Protein AF-A0A4Q2YX74-F1 (afdb_monomer_lite)

Foldseek 3Di:
DADDLVPLVVVVVVLVVVLVVLVVVLVVLVVVLVVLVVVCVVPVDPVSVVVSVVSVVVNVVSVVVNVLSVQLVVLSVQLSVCSVVVNRVSNVVSNVSSVVD

Sequence (101 aa):
MTLEVSTPALLFPAISLLFLSFTNRFLHLAALIRQLHKDWLERREDLLHAQIKNLQRRLTLIRLMQLFGAFSLFLCVISMLAVIAEMQPIAIPAFTAALAL

Radius of gyration: 19.74 Å; chains: 1; bounding box: 45×18×57 Å

pLDDT: mean 91.22, std 4.63, range [62.69, 96.31]

Secondary structure (DSSP, 8-state):
----THHHHTHHHHHHHHHHHHHHHHHHHHHHHHHHHHHHHHH--HHHHHHHHHHHHHHHHHHHHHHHHHHHHHHHHHHHHHHHTT-HHHHHHHHHHHHH-

Structure (mmCIF, N/CA/C/O backbone):
data_AF-A0A4Q2YX74-F1
#
_entry.id   AF-A0A4Q2YX74-F1
#
loop_
_atom_site.group_PDB
_atom_site.id
_atom_site.type_symbol
_atom_site.label_atom_id
_atom_site.label_alt_id
_atom_site.label_comp_id
_atom_site.label_asym_id
_atom_site.label_entity_id
_atom_site.label_seq_id
_atom_site.pdbx_PDB_ins_code
_atom_site.Cartn_x
_atom_site.Cartn_y
_atom_site.Cartn_z
_atom_site.occupancy
_atom_site.B_iso_or_equiv
_atom_site.auth_seq_id
_atom_site.auth_comp_id
_atom_site.auth_asym_id
_atom_site.auth_atom_id
_atom_site.pdbx_PDB_model_num
ATOM 1 N N . MET A 1 1 ? 7.874 2.281 -29.248 1.00 62.69 1 MET A N 1
ATOM 2 C CA . MET A 1 1 ? 7.888 3.390 -28.271 1.00 62.69 1 MET A CA 1
ATOM 3 C C . MET A 1 1 ? 9.093 3.187 -27.374 1.00 62.69 1 MET A C 1
ATOM 5 O O . MET A 1 1 ? 9.325 2.048 -26.995 1.00 62.69 1 MET A O 1
A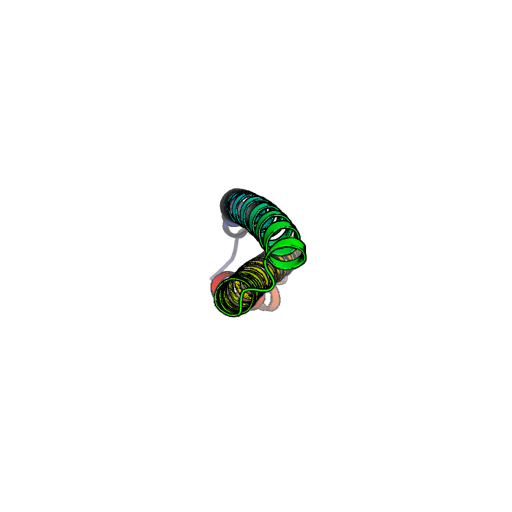TOM 9 N N . THR A 1 2 ? 9.870 4.227 -27.093 1.00 75.06 2 THR A N 1
ATOM 10 C CA . THR A 1 2 ? 11.034 4.167 -26.195 1.00 75.06 2 THR A CA 1
ATOM 11 C C . THR A 1 2 ? 10.669 4.856 -24.890 1.00 75.06 2 THR A C 1
ATOM 13 O O . THR A 1 2 ? 10.277 6.021 -24.910 1.00 75.06 2 THR A O 1
ATOM 16 N N . LEU A 1 3 ? 10.747 4.138 -23.771 1.00 79.62 3 LEU A N 1
ATOM 17 C CA . LEU A 1 3 ? 10.542 4.735 -22.454 1.00 79.62 3 LEU A CA 1
ATOM 18 C C . LEU A 1 3 ? 11.839 5.387 -21.982 1.00 79.62 3 LEU A C 1
ATOM 20 O O . LEU A 1 3 ? 12.892 4.751 -21.998 1.00 79.62 3 LEU A O 1
ATOM 24 N N . GLU A 1 4 ? 11.737 6.636 -21.539 1.00 86.06 4 GLU A N 1
ATOM 25 C CA . GLU A 1 4 ? 12.796 7.331 -20.811 1.00 86.06 4 GLU A CA 1
ATOM 26 C C . GLU A 1 4 ? 12.629 7.127 -19.303 1.00 86.06 4 GLU A C 1
ATOM 28 O O . GLU A 1 4 ? 11.508 7.003 -18.806 1.00 86.06 4 GLU A O 1
ATOM 33 N N . VAL A 1 5 ? 13.731 7.174 -18.546 1.00 85.56 5 VAL A N 1
ATOM 34 C CA . VAL A 1 5 ? 13.718 7.059 -17.072 1.00 85.56 5 VAL A CA 1
ATOM 35 C C . VAL A 1 5 ? 12.868 8.160 -16.419 1.00 85.56 5 VAL A C 1
ATOM 37 O O . VAL A 1 5 ? 12.279 7.953 -15.359 1.00 85.56 5 VAL A O 1
ATOM 40 N N . SER A 1 6 ? 12.746 9.314 -17.078 1.00 86.31 6 SER A N 1
ATOM 41 C CA . SER A 1 6 ? 11.901 10.437 -16.663 1.00 86.31 6 SER A CA 1
ATOM 42 C C . SER A 1 6 ? 10.414 10.068 -16.580 1.00 86.31 6 SER A C 1
ATOM 44 O O . SER A 1 6 ? 9.712 10.583 -15.713 1.00 86.31 6 SER A O 1
ATOM 46 N N . THR A 1 7 ? 9.925 9.151 -17.425 1.00 86.62 7 THR A N 1
ATOM 47 C CA . THR A 1 7 ? 8.490 8.834 -17.517 1.00 86.62 7 THR A CA 1
ATOM 48 C C . THR A 1 7 ? 7.991 8.055 -16.290 1.00 86.62 7 THR A C 1
ATOM 50 O O . THR A 1 7 ? 7.045 8.521 -15.650 1.00 86.62 7 THR A O 1
ATOM 53 N N . PRO A 1 8 ? 8.622 6.939 -15.863 1.00 82.00 8 PRO A N 1
ATOM 54 C CA . PRO A 1 8 ? 8.241 6.274 -14.619 1.00 82.00 8 PRO A CA 1
ATOM 55 C C . PRO A 1 8 ? 8.557 7.098 -13.362 1.00 82.00 8 PRO A C 1
ATOM 57 O O . PRO A 1 8 ? 7.830 7.001 -12.372 1.00 82.00 8 PRO A O 1
ATOM 60 N N . ALA A 1 9 ? 9.586 7.955 -13.391 1.00 86.69 9 ALA A N 1
ATOM 61 C CA . ALA A 1 9 ? 9.960 8.787 -12.244 1.00 86.69 9 ALA A CA 1
ATOM 62 C C . ALA A 1 9 ? 8.840 9.750 -11.799 1.00 86.69 9 ALA A C 1
ATOM 64 O O . ALA A 1 9 ? 8.724 10.052 -10.609 1.00 86.69 9 ALA A O 1
ATOM 65 N N . LEU A 1 10 ? 7.967 10.178 -12.719 1.00 87.31 10 LEU A N 1
ATOM 66 C CA . LEU A 1 10 ? 6.811 11.029 -12.410 1.00 87.31 10 LEU A CA 1
ATOM 67 C C . LEU A 1 10 ? 5.767 10.339 -11.512 1.00 87.31 10 LEU A C 1
ATOM 69 O O . LEU A 1 10 ? 5.017 11.024 -10.816 1.00 87.31 10 LEU A O 1
ATOM 73 N N . LEU A 1 11 ? 5.722 9.000 -11.481 1.00 84.50 11 LEU A N 1
ATOM 74 C CA . LEU A 1 11 ? 4.782 8.255 -10.635 1.00 84.50 11 LEU A CA 1
ATOM 75 C C . LEU A 1 11 ? 5.185 8.258 -9.157 1.00 84.50 11 LEU A C 1
ATOM 77 O O . LEU A 1 11 ? 4.317 8.191 -8.287 1.00 84.50 11 LEU A O 1
ATOM 81 N N . PHE A 1 12 ? 6.480 8.362 -8.851 1.00 82.62 12 PHE A N 1
ATOM 82 C CA . PHE A 1 12 ? 6.993 8.288 -7.481 1.00 82.62 12 PHE A CA 1
ATOM 83 C C . PHE A 1 12 ? 6.342 9.297 -6.507 1.00 82.62 12 PHE A C 1
ATOM 85 O O . PHE A 1 12 ? 5.859 8.873 -5.448 1.00 82.62 12 PHE A O 1
ATOM 92 N N . PRO A 1 13 ? 6.253 10.608 -6.823 1.00 87.88 13 PRO A N 1
ATOM 93 C CA . PRO A 1 13 ? 5.592 11.569 -5.940 1.00 87.88 13 PRO A CA 1
ATOM 94 C C . PRO A 1 13 ? 4.085 11.310 -5.7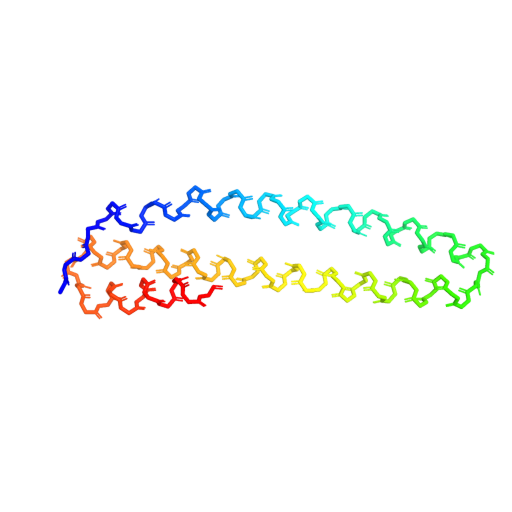98 1.00 87.88 13 PRO A C 1
ATOM 96 O O . PRO A 1 13 ? 3.555 11.401 -4.690 1.00 87.88 13 PRO A O 1
ATOM 99 N N . ALA A 1 14 ? 3.396 10.934 -6.881 1.00 88.81 14 ALA A N 1
ATOM 100 C CA . ALA A 1 14 ? 1.962 10.643 -6.847 1.00 88.81 14 ALA A CA 1
ATOM 101 C C . ALA A 1 14 ? 1.648 9.433 -5.949 1.00 88.81 14 ALA A C 1
ATOM 103 O O . ALA A 1 14 ? 0.771 9.506 -5.084 1.00 88.81 14 ALA A O 1
ATOM 104 N N . ILE A 1 15 ? 2.416 8.350 -6.096 1.00 87.44 15 ILE A N 1
ATOM 105 C CA . ILE A 1 15 ? 2.292 7.139 -5.278 1.00 87.44 15 ILE A CA 1
ATOM 106 C C . ILE A 1 15 ? 2.597 7.446 -3.801 1.00 87.44 15 ILE A C 1
ATOM 108 O O . ILE A 1 15 ? 1.867 7.005 -2.913 1.00 87.44 15 ILE A O 1
ATOM 112 N N . SER A 1 16 ? 3.619 8.259 -3.519 1.00 87.62 16 SER A N 1
ATOM 113 C CA . SER A 1 16 ? 3.974 8.657 -2.147 1.00 87.62 16 SER A CA 1
ATOM 114 C C . SER A 1 16 ? 2.846 9.426 -1.445 1.00 87.62 16 SER A C 1
ATOM 116 O O . SER A 1 16 ? 2.514 9.136 -0.292 1.00 87.62 16 SER A O 1
ATOM 118 N N . LEU A 1 17 ? 2.204 10.371 -2.144 1.00 90.88 17 LEU A N 1
ATOM 119 C CA . LEU A 1 17 ? 1.049 11.115 -1.621 1.00 90.88 17 LEU A CA 1
ATOM 120 C C . LEU A 1 17 ? -0.159 10.201 -1.378 1.00 90.88 17 LEU A C 1
ATOM 122 O O . LEU A 1 17 ? -0.860 10.334 -0.368 1.00 90.88 17 LEU A O 1
ATOM 126 N N . LEU A 1 18 ? -0.383 9.247 -2.281 1.00 88.56 18 LEU A N 1
ATOM 127 C CA . LEU A 1 18 ? -1.438 8.249 -2.15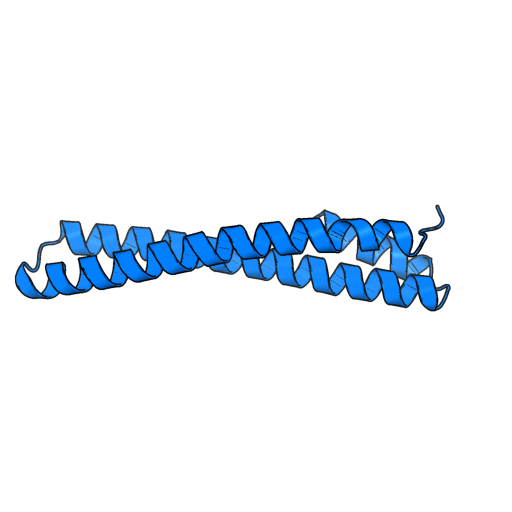9 1.00 88.56 18 LEU A CA 1
ATOM 128 C C . LEU A 1 18 ? -1.218 7.377 -0.912 1.00 88.56 18 LEU A C 1
ATOM 130 O O . LEU A 1 18 ? -2.134 7.226 -0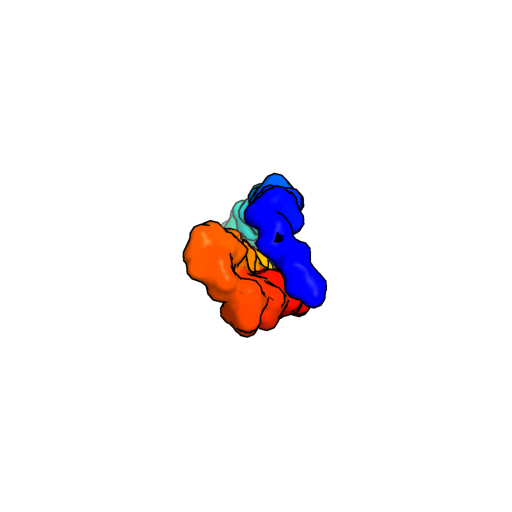.097 1.00 88.56 18 LEU A O 1
ATOM 134 N N . PHE A 1 19 ? 0.005 6.887 -0.692 1.00 89.38 19 PHE A N 1
ATOM 135 C CA . PHE A 1 19 ? 0.359 6.142 0.517 1.00 89.38 19 PHE A CA 1
ATOM 136 C C . PHE A 1 19 ? 0.137 6.939 1.795 1.00 89.38 19 PHE A C 1
ATOM 138 O O . PHE A 1 19 ? -0.451 6.405 2.737 1.00 89.38 19 PHE A O 1
ATOM 145 N N . LEU A 1 20 ? 0.564 8.204 1.828 1.00 91.75 20 LEU A N 1
ATOM 146 C CA . LEU A 1 20 ? 0.374 9.078 2.985 1.00 91.75 20 LEU A CA 1
ATOM 147 C C . LEU A 1 20 ? -1.116 9.229 3.333 1.00 91.75 20 LEU A C 1
ATOM 149 O O . LEU A 1 20 ? -1.509 9.065 4.491 1.00 91.75 20 LEU A O 1
ATOM 153 N N . SER A 1 21 ? -1.958 9.464 2.324 1.00 92.00 21 SER A N 1
ATOM 154 C CA . SER A 1 21 ? -3.414 9.562 2.489 1.00 92.00 21 SER A CA 1
ATOM 155 C C . SER A 1 21 ? -4.022 8.277 3.066 1.00 92.00 21 SER A C 1
ATOM 157 O O . SER A 1 21 ? -4.796 8.323 4.030 1.00 92.00 21 SER A O 1
ATOM 159 N N . PHE A 1 22 ? -3.642 7.111 2.533 1.00 91.94 22 PHE A N 1
ATOM 160 C CA . PHE A 1 22 ? -4.155 5.831 3.027 1.00 91.94 22 PHE A CA 1
ATOM 161 C C . PHE A 1 22 ? -3.632 5.467 4.416 1.00 91.94 22 PHE A C 1
ATOM 163 O O . PHE A 1 22 ? -4.399 4.929 5.216 1.00 91.94 22 PHE A O 1
ATOM 170 N N . THR A 1 23 ? -2.390 5.820 4.746 1.00 92.06 23 THR A N 1
ATOM 171 C CA . THR A 1 23 ? -1.830 5.627 6.090 1.00 92.06 23 THR A CA 1
ATOM 172 C C . THR A 1 23 ? -2.600 6.453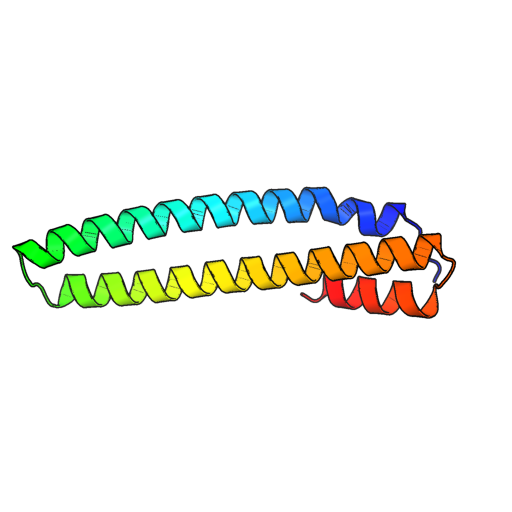 7.117 1.00 92.06 23 THR A C 1
ATOM 174 O O . THR A 1 23 ? -2.991 5.925 8.158 1.00 92.06 23 THR A O 1
ATOM 177 N N . ASN A 1 24 ? -2.928 7.708 6.800 1.00 93.75 24 ASN A N 1
ATOM 178 C CA . ASN A 1 24 ? -3.759 8.545 7.669 1.00 93.75 24 ASN A CA 1
ATOM 179 C C . ASN A 1 24 ? -5.152 7.934 7.892 1.00 93.75 24 ASN A C 1
ATOM 181 O O . ASN A 1 24 ? -5.616 7.832 9.031 1.00 93.75 24 ASN A O 1
ATOM 185 N N . ARG A 1 25 ? -5.808 7.456 6.825 1.00 94.00 25 ARG A N 1
ATOM 186 C CA . ARG A 1 25 ? -7.112 6.774 6.933 1.00 94.00 25 ARG A CA 1
ATOM 187 C C . ARG A 1 25 ? -7.021 5.485 7.752 1.00 94.00 25 ARG A C 1
ATOM 189 O O . ARG A 1 25 ? -7.907 5.219 8.563 1.00 94.00 25 ARG A O 1
ATOM 196 N N . PHE A 1 26 ? -5.959 4.704 7.568 1.00 92.88 26 PHE A N 1
ATOM 197 C CA . PHE A 1 26 ? -5.706 3.479 8.323 1.00 92.88 26 PHE A CA 1
ATOM 198 C C . PHE A 1 26 ? -5.585 3.760 9.824 1.00 92.88 26 PHE A C 1
ATOM 200 O O . PHE A 1 26 ? -6.277 3.125 10.621 1.00 92.88 26 PHE A O 1
ATOM 207 N N . LEU A 1 27 ? -4.759 4.740 10.207 1.00 93.75 27 LEU A N 1
ATOM 208 C CA . LEU A 1 27 ? -4.543 5.108 11.608 1.00 93.75 27 LEU A CA 1
ATOM 209 C C . LEU A 1 27 ? -5.834 5.592 12.272 1.00 93.75 27 LEU A C 1
ATOM 211 O O . LEU A 1 27 ? -6.156 5.154 13.379 1.00 93.75 27 LEU A O 1
ATOM 215 N N . HIS A 1 28 ? -6.603 6.432 11.575 1.00 95.88 28 HIS A N 1
ATOM 216 C CA . HIS A 1 28 ? -7.885 6.926 12.071 1.00 95.88 28 HIS A CA 1
ATOM 217 C C . HIS A 1 28 ? -8.892 5.784 12.294 1.00 95.88 28 HIS A C 1
ATOM 219 O O . HIS A 1 28 ? -9.483 5.680 13.369 1.00 95.88 28 HIS A O 1
ATOM 225 N N . LEU A 1 29 ? -9.057 4.876 11.321 1.00 94.38 29 LEU A N 1
ATOM 226 C CA . LEU A 1 29 ? -9.954 3.722 11.475 1.00 94.38 29 LEU A CA 1
ATOM 227 C C . LEU A 1 29 ? -9.485 2.771 12.584 1.00 94.38 29 LEU A C 1
ATOM 229 O O . LEU A 1 29 ? -10.312 2.273 13.345 1.00 94.38 29 LEU A O 1
ATOM 233 N N . ALA A 1 30 ? -8.180 2.529 12.707 1.00 94.00 30 ALA A N 1
ATOM 234 C CA . ALA A 1 30 ? -7.627 1.678 13.758 1.00 94.00 30 ALA A CA 1
ATOM 235 C C . ALA A 1 30 ? -7.828 2.278 15.161 1.00 94.00 30 ALA A C 1
ATOM 237 O O . ALA A 1 30 ? -8.051 1.544 16.127 1.00 94.00 30 ALA A O 1
ATOM 238 N N . ALA A 1 31 ? -7.751 3.604 15.301 1.00 96.31 31 ALA A N 1
ATOM 239 C CA . ALA A 1 31 ? -8.091 4.293 16.544 1.00 96.31 31 ALA A CA 1
ATOM 240 C C . ALA A 1 31 ? -9.584 4.147 16.873 1.00 96.31 31 ALA A C 1
ATOM 242 O O . ALA A 1 31 ? -9.916 3.728 17.981 1.00 96.31 31 ALA A O 1
ATOM 243 N N . LEU A 1 32 ? -10.460 4.379 15.890 1.00 95.31 32 LEU A N 1
ATOM 244 C CA . LEU A 1 32 ? -11.908 4.253 16.055 1.00 95.31 32 LEU A CA 1
ATOM 245 C C . LEU A 1 32 ? -12.322 2.824 16.446 1.00 95.31 32 LEU A C 1
ATOM 247 O O . LEU A 1 32 ? -13.068 2.641 17.401 1.00 95.31 32 LEU A O 1
ATOM 251 N N . ILE A 1 33 ? -11.782 1.797 15.779 1.00 93.69 33 ILE A N 1
ATOM 252 C CA . ILE A 1 33 ? -12.042 0.387 16.122 1.00 93.69 33 ILE A CA 1
ATOM 253 C C . ILE A 1 33 ? -11.654 0.090 17.576 1.00 93.69 33 ILE A C 1
ATOM 255 O O . ILE A 1 33 ? -12.412 -0.570 18.282 1.00 93.69 33 ILE A O 1
ATOM 259 N N . ARG A 1 34 ? -10.492 0.575 18.036 1.00 95.12 34 ARG A N 1
ATOM 260 C CA . ARG A 1 34 ? -10.042 0.379 19.425 1.00 95.12 34 ARG A CA 1
ATOM 261 C C . ARG A 1 34 ? -10.955 1.080 20.428 1.00 95.12 34 ARG A C 1
ATOM 263 O O . ARG A 1 34 ? -11.183 0.522 21.495 1.00 95.12 34 ARG A O 1
ATOM 270 N N . GLN A 1 35 ? -11.464 2.265 20.096 1.00 94.81 35 GLN A N 1
ATOM 271 C CA . GLN A 1 35 ? -12.421 2.985 20.934 1.00 94.81 35 GLN A CA 1
ATOM 272 C C . GLN A 1 35 ? -13.748 2.222 21.033 1.00 94.81 35 GLN A C 1
ATOM 274 O O . GLN A 1 35 ? -14.132 1.844 22.134 1.00 94.81 35 GLN A O 1
ATOM 279 N N . LEU A 1 36 ? -14.372 1.879 19.899 1.00 92.81 36 LEU A N 1
ATOM 280 C CA . LEU A 1 36 ? -15.619 1.103 19.896 1.00 92.81 36 LEU A CA 1
ATOM 281 C C . LEU A 1 36 ? -15.465 -0.251 20.597 1.00 92.81 36 LEU A C 1
ATOM 283 O O . LEU A 1 36 ? -16.403 -0.739 21.217 1.00 92.81 36 LEU A O 1
ATOM 287 N N . HIS A 1 37 ? -14.295 -0.886 20.502 1.00 92.75 37 HIS A N 1
ATOM 288 C CA . HIS A 1 37 ? -14.058 -2.153 21.187 1.00 92.75 37 HIS A CA 1
ATOM 289 C C . HIS A 1 37 ? -14.038 -2.007 22.715 1.00 92.75 37 HIS A C 1
ATOM 291 O O . HIS A 1 37 ? -14.531 -2.899 23.403 1.00 92.75 37 HIS A O 1
ATOM 297 N N . LYS A 1 38 ? -13.518 -0.890 23.245 1.00 93.94 38 LYS A N 1
ATOM 298 C CA . LYS A 1 38 ? -13.603 -0.577 24.681 1.00 93.94 38 LYS A CA 1
ATOM 299 C C . LYS A 1 38 ? -15.055 -0.365 25.106 1.00 93.94 38 LYS A C 1
ATOM 301 O O . LYS A 1 38 ? -15.500 -1.015 26.045 1.00 93.94 38 LYS A O 1
ATOM 306 N N . ASP A 1 39 ? -15.801 0.440 24.351 1.00 91.44 39 ASP A N 1
ATOM 307 C CA . ASP A 1 39 ? -17.215 0.727 24.629 1.00 91.44 39 ASP A CA 1
ATOM 308 C C . ASP A 1 39 ? -18.079 -0.553 24.581 1.00 91.44 39 ASP A C 1
ATOM 310 O O . ASP A 1 39 ? -18.996 -0.744 25.384 1.00 91.44 39 ASP A O 1
ATOM 314 N N . TRP A 1 40 ? -17.756 -1.482 23.671 1.00 92.94 40 TRP A N 1
ATOM 315 C CA . TRP A 1 40 ? -18.424 -2.783 23.577 1.00 92.94 40 TRP A CA 1
ATOM 316 C C . TRP A 1 40 ? -18.157 -3.670 24.797 1.00 92.94 40 TRP A C 1
ATOM 318 O O . TRP A 1 40 ? -19.042 -4.420 25.206 1.00 92.94 40 TRP A O 1
ATOM 328 N N . LEU A 1 41 ? -16.965 -3.587 25.394 1.00 90.50 41 LEU A N 1
ATOM 329 C CA . LEU A 1 41 ? -16.610 -4.373 26.577 1.00 90.50 41 LEU A CA 1
ATOM 330 C C . LEU A 1 41 ? -17.466 -3.990 27.796 1.00 90.50 41 LEU A C 1
ATOM 332 O O . LEU A 1 41 ? -17.780 -4.854 28.614 1.00 90.50 41 LEU A O 1
ATOM 336 N N . GLU A 1 42 ? -17.866 -2.719 27.885 1.00 90.69 42 GLU A N 1
ATOM 337 C CA . GLU A 1 42 ? -18.714 -2.190 28.956 1.00 90.69 42 GLU A CA 1
ATOM 338 C C . GLU A 1 42 ? -20.202 -2.470 28.715 1.00 90.69 42 GLU A C 1
ATOM 340 O O . GLU A 1 42 ? -20.906 -2.902 29.627 1.00 90.69 42 GLU A O 1
ATOM 345 N N . ARG A 1 43 ? -20.691 -2.237 27.489 1.00 87.00 43 ARG A N 1
ATOM 346 C CA . ARG A 1 43 ? -22.136 -2.255 27.191 1.00 87.00 43 ARG A CA 1
ATOM 347 C C . ARG A 1 43 ? -22.647 -3.560 26.579 1.00 87.00 43 ARG A C 1
ATOM 349 O O . ARG A 1 43 ? -23.844 -3.818 26.624 1.00 87.00 43 ARG A O 1
ATOM 356 N N . ARG A 1 44 ? -21.760 -4.374 25.988 1.00 83.81 44 ARG A N 1
ATOM 357 C CA . ARG A 1 44 ? -22.073 -5.612 25.238 1.00 83.81 44 ARG A CA 1
ATOM 358 C C . ARG A 1 44 ? -23.196 -5.467 24.200 1.00 83.81 44 ARG A C 1
ATOM 360 O O . ARG A 1 44 ? -23.925 -6.415 23.932 1.00 83.81 44 ARG A O 1
ATOM 367 N N . GLU A 1 45 ? -23.317 -4.300 23.576 1.00 89.31 45 GLU A N 1
ATOM 368 C CA . GLU A 1 45 ? -24.335 -4.052 22.552 1.00 89.31 45 GLU A CA 1
ATOM 369 C C . GLU A 1 45 ? -23.971 -4.715 21.212 1.00 89.31 45 GLU A C 1
ATOM 371 O O . GLU A 1 45 ? -22.893 -4.487 20.652 1.00 89.31 45 GLU A O 1
ATOM 376 N N . ASP A 1 46 ? -24.903 -5.476 20.635 1.00 86.62 46 ASP A N 1
ATOM 377 C CA . ASP A 1 46 ? -24.712 -6.141 19.336 1.00 86.62 46 ASP A CA 1
ATOM 378 C C . ASP A 1 46 ? -24.470 -5.150 18.184 1.00 86.62 46 ASP A C 1
ATOM 380 O O . ASP A 1 46 ? -23.721 -5.437 17.243 1.00 86.62 46 ASP A O 1
ATOM 384 N N . LEU A 1 47 ? -25.043 -3.944 18.276 1.00 89.44 47 LEU A N 1
ATOM 385 C CA . LEU A 1 47 ? -24.845 -2.884 17.287 1.00 89.44 47 LEU A CA 1
ATOM 386 C C . LEU A 1 47 ? -23.374 -2.440 17.220 1.00 89.44 47 LEU A C 1
ATOM 388 O O . LEU A 1 47 ? -22.834 -2.273 16.122 1.00 89.44 47 LEU A O 1
ATOM 392 N N . LEU A 1 48 ? -22.702 -2.295 18.369 1.00 90.06 48 LEU A N 1
ATOM 393 C CA . LEU A 1 48 ? -21.277 -1.950 18.419 1.00 90.06 48 LEU A CA 1
ATOM 394 C C . LEU A 1 48 ? -20.426 -3.047 17.774 1.00 90.06 48 LEU A C 1
ATOM 396 O O . LEU A 1 48 ? -19.520 -2.750 16.991 1.00 90.06 48 LEU A O 1
ATOM 400 N N . HIS A 1 49 ? -20.752 -4.315 18.036 1.00 90.44 49 HIS A N 1
ATOM 401 C CA . HIS A 1 49 ? -20.051 -5.442 17.425 1.00 90.44 49 HIS A CA 1
ATOM 402 C C . HIS A 1 49 ? -20.174 -5.424 15.890 1.00 90.44 49 HIS A C 1
ATOM 404 O O . HIS A 1 49 ? -19.181 -5.585 15.169 1.00 90.44 49 HIS A O 1
ATOM 410 N N . ALA A 1 50 ? -21.375 -5.148 15.372 1.00 92.00 50 ALA A N 1
ATOM 411 C CA . ALA A 1 50 ? -21.612 -5.013 13.936 1.00 92.00 50 ALA A CA 1
ATOM 412 C C . ALA A 1 50 ? -20.845 -3.827 13.316 1.00 92.00 50 ALA A C 1
ATOM 414 O O . ALA A 1 50 ? -20.297 -3.952 12.212 1.00 92.00 50 ALA A O 1
ATOM 415 N N . GLN A 1 51 ? -20.751 -2.690 14.014 1.00 93.88 51 GLN A N 1
ATOM 416 C CA . GLN A 1 51 ? -19.968 -1.539 13.551 1.00 93.88 51 GLN A CA 1
ATOM 417 C C . GLN A 1 51 ? -18.469 -1.844 13.495 1.00 93.88 51 GLN A C 1
ATOM 419 O O . GLN A 1 51 ? -17.832 -1.570 12.473 1.00 93.88 51 GLN A O 1
ATOM 424 N N . ILE A 1 52 ? -17.914 -2.477 14.533 1.00 93.69 52 ILE A N 1
ATOM 425 C CA . ILE A 1 52 ? -16.505 -2.898 14.563 1.00 93.69 52 ILE A CA 1
ATOM 426 C C . ILE A 1 52 ? -16.195 -3.798 13.364 1.00 93.69 52 ILE A C 1
ATOM 428 O O . ILE A 1 52 ? -15.223 -3.551 12.646 1.00 93.69 52 ILE A O 1
ATOM 432 N N . LYS A 1 53 ? -17.050 -4.789 13.083 1.00 94.88 53 LYS A N 1
ATOM 433 C CA . LYS A 1 53 ? -16.877 -5.698 11.939 1.00 94.88 53 LYS A CA 1
ATOM 434 C C . LYS A 1 53 ? -16.881 -4.955 10.597 1.00 94.88 53 LYS A C 1
ATOM 436 O O . LYS A 1 53 ? -16.079 -5.262 9.713 1.00 94.88 53 LYS A O 1
ATOM 441 N N . ASN A 1 54 ? -17.748 -3.954 10.435 1.00 95.44 54 ASN A N 1
ATOM 442 C CA . ASN A 1 54 ? -17.773 -3.118 9.232 1.00 95.44 54 ASN A CA 1
ATOM 443 C C . ASN A 1 54 ? -16.509 -2.256 9.090 1.00 95.44 54 ASN A C 1
ATOM 445 O O . ASN A 1 54 ? -15.950 -2.159 7.995 1.00 95.44 54 ASN A O 1
ATOM 449 N N . LEU A 1 55 ? -16.023 -1.667 10.184 1.00 95.12 55 LEU A N 1
ATOM 450 C CA . LEU A 1 55 ? -14.789 -0.879 10.179 1.00 95.12 55 LEU A CA 1
ATOM 451 C C . LEU A 1 55 ? -13.556 -1.746 9.901 1.00 95.12 55 LEU A C 1
ATOM 453 O O . LEU A 1 55 ? -12.694 -1.338 9.125 1.00 95.12 55 LEU A O 1
ATOM 457 N N . GLN A 1 56 ? -13.497 -2.961 10.448 1.00 94.56 56 GLN A N 1
ATOM 458 C CA . GLN A 1 56 ? -12.441 -3.931 10.146 1.00 94.56 56 GLN A CA 1
ATOM 459 C C . GLN A 1 56 ? -12.418 -4.295 8.658 1.00 94.56 56 GLN A C 1
ATOM 461 O O . GLN A 1 56 ? -11.348 -4.309 8.054 1.00 94.56 56 GLN A O 1
ATOM 466 N N . ARG A 1 57 ? -13.585 -4.513 8.034 1.00 95.69 57 ARG A N 1
ATOM 467 C CA . ARG A 1 57 ? -13.671 -4.735 6.579 1.00 95.69 57 ARG A CA 1
ATOM 468 C C . ARG A 1 57 ? -13.113 -3.553 5.790 1.00 95.69 57 ARG A C 1
ATOM 470 O O . ARG A 1 57 ? -12.301 -3.758 4.892 1.00 95.69 57 ARG A O 1
ATOM 477 N N . ARG A 1 58 ? -13.492 -2.321 6.145 1.00 95.88 58 ARG A N 1
ATOM 478 C CA . ARG A 1 58 ? -12.948 -1.106 5.508 1.00 95.88 58 ARG A CA 1
ATOM 479 C C . ARG A 1 58 ? -11.433 -0.995 5.683 1.00 95.88 58 ARG A C 1
ATOM 481 O O . ARG A 1 58 ? -10.737 -0.645 4.736 1.00 95.88 58 ARG A O 1
ATOM 488 N N . LEU A 1 59 ? -10.919 -1.331 6.863 1.00 94.88 59 LEU A N 1
ATOM 489 C CA . LEU A 1 59 ? -9.486 -1.329 7.150 1.00 94.88 59 LEU A CA 1
ATOM 490 C C . LEU A 1 59 ? -8.731 -2.366 6.302 1.00 94.88 59 LEU A C 1
ATOM 492 O O . LEU A 1 59 ? -7.659 -2.057 5.782 1.00 94.88 59 LEU A O 1
ATOM 496 N N . THR A 1 60 ? -9.302 -3.555 6.093 1.00 94.94 60 THR A N 1
ATOM 497 C CA . THR A 1 60 ? -8.747 -4.562 5.173 1.00 94.94 60 THR A CA 1
ATOM 498 C C . THR A 1 60 ? -8.711 -4.054 3.731 1.00 94.94 60 THR A C 1
ATOM 500 O O . THR A 1 60 ? -7.700 -4.239 3.058 1.00 94.94 60 THR A O 1
ATOM 503 N N . LEU A 1 61 ? -9.761 -3.364 3.269 1.00 94.31 61 LEU A N 1
ATOM 504 C CA . LEU A 1 61 ? -9.783 -2.764 1.928 1.00 94.31 61 LEU A CA 1
ATOM 505 C C . LEU A 1 61 ? -8.687 -1.701 1.759 1.00 94.31 61 LEU A C 1
ATOM 507 O O . LEU A 1 61 ? -7.972 -1.728 0.764 1.00 94.31 61 LEU A O 1
ATOM 511 N N . ILE A 1 62 ? -8.493 -0.820 2.748 1.00 93.31 62 ILE A N 1
ATOM 512 C CA . ILE A 1 62 ? -7.408 0.180 2.726 1.00 93.31 62 ILE A CA 1
ATOM 513 C C . ILE A 1 62 ? -6.036 -0.498 2.642 1.00 93.31 62 ILE A C 1
ATOM 515 O O . ILE A 1 62 ? -5.193 -0.087 1.847 1.00 93.31 62 ILE A O 1
ATOM 519 N N . ARG A 1 63 ? -5.816 -1.558 3.430 1.00 92.94 63 ARG A N 1
ATOM 520 C CA . ARG A 1 63 ? -4.559 -2.319 3.401 1.00 92.94 63 ARG A CA 1
ATOM 521 C C . ARG A 1 63 ? -4.315 -2.949 2.030 1.00 92.94 63 ARG A C 1
ATOM 523 O O . ARG A 1 63 ? -3.189 -2.929 1.548 1.00 92.94 63 ARG A O 1
ATOM 530 N N . LEU A 1 64 ? -5.360 -3.489 1.406 1.00 93.56 64 LEU A N 1
ATOM 531 C CA . LEU A 1 64 ? -5.262 -4.083 0.078 1.00 93.56 64 LEU A CA 1
ATOM 532 C C . LEU A 1 64 ? -4.935 -3.024 -0.988 1.00 93.56 64 LEU A C 1
ATOM 534 O O . LEU A 1 64 ? -4.064 -3.260 -1.817 1.00 93.56 64 LEU A O 1
ATOM 538 N N . MET A 1 65 ? -5.545 -1.835 -0.917 1.00 92.00 65 MET A N 1
ATOM 539 C CA . MET A 1 65 ? -5.197 -0.714 -1.804 1.00 92.00 65 MET A CA 1
ATOM 540 C C . MET A 1 65 ? -3.737 -0.273 -1.635 1.00 92.00 65 MET A C 1
ATOM 542 O O . MET A 1 65 ? -3.055 -0.033 -2.627 1.00 92.00 65 MET A O 1
ATOM 546 N N . GLN A 1 66 ? -3.224 -0.216 -0.399 1.00 91.19 66 GLN A N 1
ATOM 547 C CA . GLN A 1 66 ? -1.802 0.064 -0.163 1.00 91.19 66 GLN A CA 1
ATOM 548 C C . GLN A 1 66 ? -0.897 -1.041 -0.722 1.00 91.19 66 GLN A C 1
ATOM 550 O O . GLN A 1 66 ? 0.146 -0.736 -1.292 1.00 91.19 66 GLN A O 1
ATOM 555 N N . LEU A 1 67 ? -1.287 -2.313 -0.602 1.00 93.44 67 LEU A N 1
ATOM 556 C CA . LEU A 1 67 ? -0.524 -3.420 -1.178 1.00 93.44 67 LEU A CA 1
ATOM 557 C C . LEU A 1 67 ? -0.440 -3.302 -2.706 1.00 93.44 67 LEU A C 1
ATOM 559 O O . LEU A 1 67 ? 0.654 -3.409 -3.252 1.00 93.44 67 LEU A O 1
ATOM 563 N N . PHE A 1 68 ? -1.556 -3.022 -3.383 1.00 92.81 68 PHE A N 1
ATOM 564 C CA . PHE A 1 68 ? -1.563 -2.780 -4.829 1.00 92.81 68 PHE A CA 1
ATOM 565 C C . PHE A 1 68 ? -0.686 -1.589 -5.220 1.00 92.81 68 PHE A C 1
ATOM 567 O O . PHE A 1 68 ? 0.144 -1.726 -6.114 1.00 92.81 68 PHE A O 1
ATOM 574 N N . GLY A 1 69 ? -0.760 -0.478 -4.480 1.00 91.56 69 GLY A N 1
ATOM 575 C CA . GLY A 1 69 ? 0.140 0.660 -4.685 1.00 91.56 69 GLY A CA 1
ATOM 576 C C . GLY A 1 69 ? 1.620 0.299 -4.500 1.00 91.56 69 GLY A C 1
ATOM 577 O O . GLY A 1 69 ? 2.476 0.793 -5.230 1.00 91.56 69 GLY A O 1
ATOM 578 N N . ALA A 1 70 ? 1.943 -0.601 -3.564 1.00 92.62 70 ALA A N 1
ATOM 579 C CA . ALA A 1 70 ? 3.320 -1.047 -3.328 1.00 92.62 70 ALA A CA 1
ATOM 580 C C . ALA A 1 70 ? 3.815 -1.954 -4.453 1.00 92.62 70 ALA A C 1
ATOM 582 O O . ALA A 1 70 ? 4.956 -1.818 -4.894 1.00 92.62 70 ALA A O 1
ATOM 583 N N . PHE A 1 71 ? 2.946 -2.829 -4.959 1.00 94.38 71 PHE A N 1
ATOM 584 C CA . PHE A 1 71 ? 3.223 -3.629 -6.147 1.00 94.38 71 PHE A CA 1
ATOM 585 C C . PHE A 1 71 ? 3.394 -2.760 -7.397 1.00 94.38 71 PHE A C 1
ATOM 587 O O . PHE A 1 71 ? 4.344 -2.976 -8.146 1.00 94.38 71 PHE A O 1
ATOM 594 N N . SER A 1 72 ? 2.545 -1.747 -7.592 1.00 92.25 72 SER A N 1
ATOM 595 C CA . SER A 1 72 ? 2.684 -0.765 -8.674 1.00 92.25 72 SER A CA 1
ATOM 596 C C . SER A 1 72 ? 4.037 -0.046 -8.597 1.00 92.25 72 SER A C 1
ATOM 598 O O . SER A 1 72 ? 4.787 -0.017 -9.575 1.00 92.25 72 SER A O 1
ATOM 600 N N . LEU A 1 73 ? 4.427 0.431 -7.409 1.00 91.94 73 LEU A N 1
ATOM 601 C CA . LEU A 1 73 ? 5.731 1.062 -7.195 1.00 91.94 73 LEU A CA 1
ATOM 602 C C . LEU A 1 73 ? 6.894 0.107 -7.489 1.00 91.94 73 LEU A C 1
ATOM 604 O O . LEU A 1 73 ? 7.869 0.497 -8.126 1.00 91.94 73 LEU A O 1
ATOM 608 N N . PHE A 1 74 ? 6.791 -1.146 -7.052 1.00 94.00 74 PHE A N 1
ATOM 609 C CA . PHE A 1 74 ? 7.808 -2.163 -7.300 1.00 94.00 74 PHE A CA 1
ATOM 610 C C . PHE A 1 74 ? 7.980 -2.455 -8.800 1.00 94.00 74 PHE A C 1
ATOM 612 O O . PHE A 1 74 ? 9.107 -2.478 -9.296 1.00 94.00 74 PHE A O 1
ATOM 619 N N . LEU A 1 75 ? 6.879 -2.595 -9.545 1.00 93.75 75 LEU A N 1
ATOM 620 C CA . LEU A 1 75 ? 6.909 -2.742 -11.005 1.00 93.75 75 LEU A CA 1
ATOM 621 C C . LEU A 1 75 ? 7.465 -1.492 -11.700 1.00 93.75 75 LEU A C 1
ATOM 623 O O . LEU A 1 75 ? 8.210 -1.610 -12.672 1.00 93.75 75 LEU A O 1
ATOM 627 N N . CYS A 1 76 ? 7.169 -0.300 -11.178 1.00 92.75 76 CYS A N 1
ATOM 628 C CA . CYS A 1 76 ? 7.739 0.955 -11.662 1.00 92.75 76 CYS A CA 1
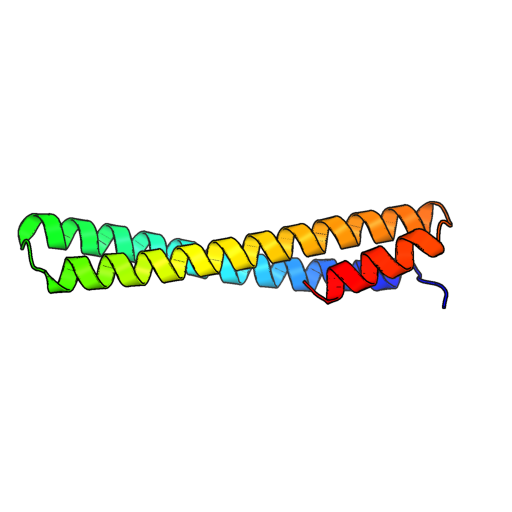ATOM 629 C C . CYS A 1 76 ? 9.268 0.992 -11.473 1.00 92.75 76 CYS A C 1
ATOM 631 O O . CYS A 1 76 ? 9.998 1.360 -12.394 1.00 92.75 76 CYS A O 1
ATOM 633 N N . VAL A 1 77 ? 9.779 0.524 -10.329 1.00 93.12 77 VAL A N 1
ATOM 634 C CA . VAL A 1 77 ? 11.226 0.379 -10.093 1.00 93.12 77 VAL A CA 1
ATOM 635 C C . VAL A 1 77 ? 11.852 -0.624 -11.064 1.00 93.12 77 VAL A C 1
ATOM 637 O O . VAL A 1 77 ? 12.886 -0.318 -11.656 1.00 93.12 77 VAL A O 1
ATOM 640 N N . ILE A 1 78 ? 11.214 -1.777 -11.300 1.00 94.31 78 ILE A N 1
ATOM 641 C CA . ILE A 1 78 ? 11.667 -2.749 -12.313 1.00 94.31 78 ILE A CA 1
ATOM 642 C C . ILE A 1 78 ? 11.714 -2.107 -13.701 1.00 94.31 78 ILE A C 1
ATOM 644 O O . ILE A 1 78 ? 12.697 -2.278 -14.420 1.00 94.31 78 ILE A O 1
ATOM 648 N N . SER A 1 79 ? 10.688 -1.335 -14.067 1.00 93.56 79 SER A N 1
ATOM 649 C CA . SER A 1 79 ? 10.675 -0.604 -15.332 1.00 93.56 79 SER A CA 1
ATOM 650 C C . SER A 1 79 ? 11.843 0.375 -15.426 1.00 93.56 79 SER A C 1
ATOM 652 O O . SER A 1 79 ? 12.497 0.404 -16.463 1.00 93.56 79 SER A O 1
ATOM 654 N N . MET A 1 80 ? 12.124 1.163 -14.383 1.00 92.94 80 MET A N 1
ATOM 655 C CA . MET A 1 80 ? 13.252 2.105 -14.395 1.00 92.94 80 MET A CA 1
ATOM 656 C C . MET A 1 80 ? 14.593 1.381 -14.539 1.00 92.94 80 MET A C 1
ATOM 658 O O . MET A 1 80 ? 15.417 1.795 -15.352 1.00 92.94 80 MET A O 1
ATOM 662 N N . LEU A 1 81 ? 14.793 0.274 -13.818 1.00 93.81 81 LEU A N 1
ATOM 663 C CA . LEU A 1 81 ? 15.998 -0.552 -13.941 1.00 93.81 81 LEU A CA 1
ATOM 664 C C . LEU A 1 81 ? 16.153 -1.130 -15.356 1.00 93.81 81 LEU A C 1
ATOM 666 O O . LEU A 1 81 ? 17.248 -1.100 -15.911 1.00 93.81 81 LEU A O 1
ATOM 670 N N . ALA A 1 82 ? 15.061 -1.602 -15.966 1.00 93.31 82 ALA A N 1
ATOM 671 C CA . ALA A 1 82 ? 15.070 -2.121 -17.332 1.00 93.31 82 ALA A CA 1
ATOM 672 C C . ALA A 1 82 ? 15.375 -1.032 -18.374 1.00 93.31 82 ALA A C 1
ATOM 674 O O . ALA A 1 82 ? 16.096 -1.306 -19.330 1.00 93.31 82 ALA A O 1
ATOM 675 N N . VAL A 1 83 ? 14.878 0.200 -18.188 1.00 92.75 83 VAL A N 1
ATOM 676 C CA . VAL A 1 83 ? 15.230 1.337 -19.059 1.00 92.75 83 VAL A CA 1
ATOM 677 C C . VAL A 1 83 ? 16.722 1.660 -18.955 1.00 92.75 83 VAL A C 1
ATOM 679 O O . VAL A 1 83 ? 17.363 1.849 -19.985 1.00 92.75 83 VAL A O 1
ATOM 682 N N . ILE A 1 84 ? 17.286 1.677 -17.741 1.00 91.94 84 ILE A N 1
ATOM 683 C CA . ILE A 1 84 ? 18.725 1.921 -17.520 1.00 91.94 84 ILE A CA 1
ATOM 684 C C . ILE A 1 84 ? 19.583 0.820 -18.161 1.00 91.94 84 ILE A C 1
ATOM 686 O O . ILE A 1 84 ? 20.645 1.110 -18.699 1.00 91.94 84 ILE A O 1
ATOM 690 N N . ALA A 1 85 ? 19.117 -0.430 -18.142 1.00 93.50 85 ALA A N 1
ATOM 691 C CA . ALA A 1 85 ? 19.781 -1.564 -18.786 1.00 93.50 85 ALA A CA 1
ATOM 692 C C . ALA A 1 85 ? 19.541 -1.653 -20.311 1.00 93.50 85 ALA A C 1
ATOM 694 O O . ALA A 1 85 ? 19.876 -2.668 -20.917 1.00 93.50 85 ALA A O 1
ATOM 695 N N . GLU A 1 86 ? 18.911 -0.643 -20.922 1.00 90.75 86 GLU A N 1
ATOM 696 C CA . GLU A 1 86 ? 18.503 -0.609 -22.339 1.00 90.75 86 GLU A CA 1
ATOM 697 C C . GLU A 1 86 ? 17.550 -1.751 -22.768 1.00 90.75 86 GLU A C 1
ATOM 699 O O . GLU A 1 86 ? 17.315 -2.001 -23.952 1.00 90.75 86 GLU A O 1
ATOM 704 N N . MET A 1 87 ? 16.899 -2.416 -21.809 1.00 92.62 87 MET A N 1
ATOM 705 C CA . MET A 1 87 ? 15.962 -3.521 -22.029 1.00 92.62 87 MET A CA 1
ATOM 706 C C . MET A 1 87 ? 14.518 -3.025 -22.204 1.00 92.62 87 MET A C 1
ATOM 708 O O . MET A 1 87 ? 13.616 -3.335 -21.418 1.00 92.62 87 MET A O 1
ATOM 712 N N . GLN A 1 88 ? 14.266 -2.304 -23.298 1.00 89.94 88 GLN A N 1
ATOM 713 C CA . GLN A 1 88 ? 12.927 -1.822 -23.675 1.00 89.94 88 GLN A CA 1
ATOM 714 C C . GLN A 1 88 ? 11.808 -2.894 -23.691 1.00 89.94 88 GLN A C 1
ATOM 716 O O . GLN A 1 88 ? 10.710 -2.579 -23.221 1.00 89.94 88 GLN A O 1
ATOM 721 N N . PRO A 1 89 ? 12.017 -4.154 -24.145 1.00 92.44 89 PRO A N 1
ATOM 722 C CA . PRO A 1 89 ? 10.939 -5.151 -24.147 1.00 92.44 89 PRO A CA 1
ATOM 723 C C . PRO A 1 89 ? 10.480 -5.578 -22.744 1.00 92.44 89 PRO A C 1
ATOM 725 O O . PRO A 1 89 ? 9.389 -6.123 -22.620 1.00 92.44 89 PRO A O 1
ATOM 728 N N . ILE A 1 90 ? 11.273 -5.323 -21.695 1.00 92.44 90 ILE A N 1
ATOM 729 C CA . ILE A 1 90 ? 10.890 -5.568 -20.294 1.00 92.44 90 ILE A CA 1
ATOM 730 C C . ILE A 1 90 ? 10.328 -4.292 -19.659 1.00 92.44 90 ILE A C 1
ATOM 732 O O . ILE A 1 90 ? 9.347 -4.351 -18.917 1.00 92.44 90 ILE A O 1
ATOM 736 N N . ALA A 1 91 ? 10.911 -3.133 -19.980 1.00 93.50 91 ALA A N 1
ATOM 737 C CA . ALA A 1 91 ? 10.487 -1.844 -19.440 1.00 93.50 91 ALA A CA 1
ATOM 738 C C . ALA A 1 91 ? 9.012 -1.533 -19.738 1.00 93.50 91 ALA A C 1
ATOM 740 O O . ALA A 1 91 ? 8.256 -1.189 -18.832 1.00 93.50 91 ALA A O 1
ATOM 741 N N . ILE A 1 92 ? 8.588 -1.699 -20.994 1.00 91.38 92 ILE A N 1
ATOM 742 C CA . ILE A 1 92 ? 7.227 -1.364 -21.436 1.00 91.38 92 ILE A CA 1
ATOM 743 C C . ILE A 1 92 ? 6.153 -2.176 -20.694 1.00 91.38 92 ILE A C 1
ATOM 745 O O . ILE A 1 92 ? 5.288 -1.553 -20.073 1.00 91.38 92 ILE A O 1
ATOM 749 N N . PRO A 1 93 ? 6.175 -3.526 -20.690 1.00 94.31 93 PRO A N 1
ATOM 750 C CA . PRO A 1 93 ? 5.152 -4.296 -19.991 1.00 94.31 93 PRO A CA 1
ATOM 751 C C . PRO A 1 93 ? 5.163 -4.034 -18.480 1.00 94.31 93 PRO A C 1
ATOM 753 O O . PRO A 1 93 ? 4.090 -3.884 -17.894 1.00 94.31 93 PRO A O 1
ATOM 756 N N . ALA A 1 94 ? 6.339 -3.893 -17.855 1.00 94.25 94 ALA A N 1
ATOM 757 C CA . ALA A 1 94 ? 6.445 -3.579 -16.429 1.00 94.25 94 ALA A CA 1
ATOM 758 C C . ALA A 1 94 ? 5.796 -2.228 -16.084 1.00 94.25 94 ALA A C 1
ATOM 760 O O . ALA A 1 94 ? 5.016 -2.148 -15.135 1.00 94.25 94 ALA A O 1
ATOM 761 N N . PHE A 1 95 ? 6.047 -1.189 -16.888 1.00 93.00 95 PHE A N 1
ATOM 762 C CA . PHE A 1 95 ? 5.423 0.122 -16.710 1.00 93.00 95 PHE A CA 1
ATOM 763 C C . PHE A 1 95 ? 3.905 0.076 -16.915 1.00 93.00 95 PHE A C 1
ATOM 765 O O . PHE A 1 95 ? 3.154 0.634 -16.118 1.00 93.00 95 PHE A O 1
ATOM 772 N N . THR A 1 96 ? 3.429 -0.629 -17.945 1.00 92.69 96 THR A N 1
ATOM 773 C CA . THR A 1 96 ? 1.982 -0.759 -18.187 1.00 92.69 96 THR A CA 1
ATOM 774 C C . THR A 1 96 ? 1.269 -1.526 -17.076 1.00 92.69 96 THR A C 1
ATOM 776 O O . THR A 1 96 ? 0.176 -1.135 -16.673 1.00 92.69 96 THR A O 1
ATOM 779 N N . ALA A 1 97 ? 1.897 -2.571 -16.531 1.00 94.50 97 ALA A N 1
ATOM 780 C CA . ALA A 1 97 ? 1.367 -3.308 -15.393 1.00 94.50 97 ALA A CA 1
ATOM 781 C C . ALA A 1 97 ? 1.355 -2.446 -14.122 1.00 94.50 97 ALA A C 1
ATOM 783 O O . ALA A 1 97 ? 0.387 -2.497 -13.371 1.00 94.50 97 ALA A O 1
ATOM 784 N N . ALA A 1 98 ? 2.378 -1.609 -13.911 1.00 92.94 98 ALA A N 1
ATOM 785 C CA . ALA A 1 98 ? 2.393 -0.640 -12.818 1.00 92.94 98 ALA A CA 1
ATOM 786 C C . ALA A 1 98 ? 1.244 0.376 -12.927 1.00 92.94 98 ALA A C 1
ATOM 788 O O . ALA A 1 98 ? 0.629 0.700 -11.919 1.00 92.94 98 ALA A O 1
ATOM 789 N N . LEU A 1 99 ? 0.935 0.858 -14.134 1.00 91.44 99 LEU A N 1
ATOM 790 C CA . LEU A 1 99 ? -0.141 1.829 -14.359 1.00 91.44 99 LEU A CA 1
ATOM 791 C C . LEU A 1 99 ? -1.547 1.222 -14.202 1.00 91.44 99 LEU A C 1
ATOM 793 O O . LEU A 1 99 ? -2.489 1.934 -13.865 1.00 91.44 99 LEU A O 1
ATOM 797 N N . ALA A 1 100 ? -1.695 -0.073 -14.485 1.00 92.06 100 ALA A N 1
ATOM 798 C CA . ALA A 1 100 ? -2.969 -0.780 -14.379 1.00 92.06 100 ALA A CA 1
ATOM 799 C C . ALA A 1 100 ? -3.351 -1.162 -12.935 1.00 92.06 100 ALA A C 1
ATOM 801 O O . ALA A 1 100 ? -4.525 -1.441 -12.684 1.00 92.06 100 ALA A O 1
ATOM 802 N N . LEU A 1 101 ? -2.374 -1.211 -12.021 1.00 88.50 101 LEU A N 1
ATOM 803 C CA . LEU A 1 101 ? -2.537 -1.541 -10.598 1.00 88.50 101 LEU A CA 1
ATOM 804 C C . LEU A 1 101 ? -2.800 -0.297 -9.745 1.00 88.50 101 LEU A C 1
ATOM 806 O O . LEU A 1 101 ? -3.686 -0.388 -8.864 1.00 88.50 101 LEU A O 1
#